Protein AF-A0A2D6WAI6-F1 (afdb_monomer_lite)

Sequence (44 aa):
TEELVAEISANKHLVAVRFRKLDEKLKLKTIEENVDFKLSLCNF

Foldseek 3Di:
DWDKDWDWDDDDPDIDTFIFTQDPVRDTDGDPDDDDDDDDDDDD

pLDDT: mean 88.78, std 8.49, range [56.31, 95.62]

Secondary structure (DSSP, 8-state):
-PPEEEEEEEETTEEEEEEEEEPTTS-EEE--S-------PPP-

Structure (mmCIF, N/CA/C/O backbone):
data_AF-A0A2D6WAI6-F1
#
_entry.id   AF-A0A2D6WAI6-F1
#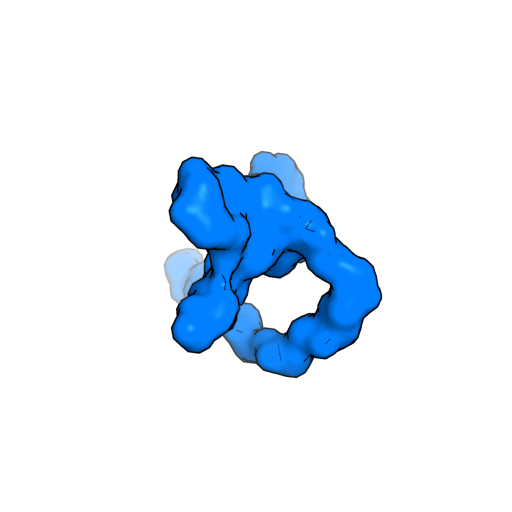
loop_
_atom_site.group_PDB
_atom_site.id
_atom_site.type_symbol
_atom_site.label_atom_id
_atom_site.label_alt_id
_atom_site.label_comp_id
_atom_site.label_asym_id
_atom_site.label_entity_id
_atom_site.label_seq_id
_atom_site.pdbx_PDB_ins_code
_atom_site.Cartn_x
_atom_site.Cartn_y
_atom_site.Cartn_z
_atom_site.occupancy
_atom_site.B_iso_or_equiv
_atom_site.auth_seq_id
_atom_site.auth_comp_id
_atom_site.auth_asym_id
_atom_site.auth_atom_id
_atom_site.pdbx_PDB_model_num
ATOM 1 N N . THR A 1 1 ? -14.566 9.809 8.222 1.00 56.31 1 THR A N 1
ATOM 2 C CA . THR A 1 1 ? -14.250 8.975 7.046 1.00 56.31 1 THR A CA 1
ATOM 3 C C . THR A 1 1 ? -12.809 8.566 7.209 1.00 56.31 1 THR A C 1
ATOM 5 O O . THR A 1 1 ? -11.986 9.455 7.361 1.00 56.31 1 THR A O 1
ATOM 8 N N . GLU A 1 2 ? -12.506 7.276 7.326 1.00 68.56 2 GLU A N 1
ATOM 9 C CA . GLU A 1 2 ? -11.109 6.835 7.445 1.00 68.56 2 GLU A CA 1
ATOM 10 C C . GLU A 1 2 ? -10.405 7.079 6.107 1.00 68.56 2 GLU A C 1
ATOM 12 O O . GLU A 1 2 ? -10.849 6.578 5.074 1.00 68.56 2 GLU A O 1
ATOM 17 N N . GLU A 1 3 ? -9.349 7.889 6.108 1.00 84.25 3 GLU A N 1
ATOM 18 C CA . GLU A 1 3 ? -8.592 8.192 4.894 1.00 84.25 3 GLU A CA 1
ATOM 19 C C . GLU A 1 3 ? -7.538 7.108 4.641 1.00 84.25 3 GLU A C 1
ATOM 21 O O . GLU A 1 3 ? -6.770 6.735 5.537 1.00 84.25 3 GLU A O 1
ATOM 26 N N . LEU A 1 4 ? -7.512 6.595 3.408 1.00 90.19 4 LEU A N 1
ATOM 27 C CA . LEU A 1 4 ? -6.541 5.611 2.944 1.00 90.19 4 LEU A CA 1
ATOM 28 C C . LEU A 1 4 ? -5.363 6.324 2.275 1.00 90.19 4 LEU A C 1
ATOM 30 O O . LEU A 1 4 ? -5.548 7.123 1.359 1.00 90.19 4 LEU A O 1
ATOM 34 N N . VAL A 1 5 ? -4.149 5.993 2.700 1.00 91.56 5 VAL A N 1
ATOM 35 C CA . VAL A 1 5 ? -2.908 6.596 2.207 1.00 91.56 5 VAL A CA 1
ATOM 36 C C . VAL A 1 5 ? -2.005 5.512 1.624 1.00 91.56 5 VAL A C 1
ATOM 38 O O . VAL A 1 5 ? -1.883 4.422 2.186 1.00 91.56 5 VAL A O 1
ATOM 41 N N . ALA A 1 6 ? -1.346 5.818 0.506 1.00 92.50 6 ALA A N 1
ATOM 42 C CA . ALA A 1 6 ? -0.321 4.969 -0.091 1.00 92.50 6 ALA A CA 1
ATOM 43 C C . ALA A 1 6 ? 1.080 5.428 0.345 1.00 92.50 6 ALA A C 1
ATOM 45 O O . ALA A 1 6 ? 1.519 6.527 0.015 1.00 92.50 6 ALA A O 1
ATOM 46 N N . GLU A 1 7 ? 1.801 4.572 1.063 1.00 92.69 7 GLU A N 1
ATOM 47 C CA . GLU A 1 7 ? 3.220 4.740 1.367 1.00 92.69 7 GLU A CA 1
ATOM 48 C C . GLU A 1 7 ? 4.050 4.030 0.289 1.00 92.69 7 GLU A C 1
ATOM 50 O O . GLU A 1 7 ? 3.931 2.818 0.096 1.00 92.69 7 GLU A O 1
ATOM 55 N N . ILE A 1 8 ? 4.897 4.780 -0.420 1.00 93.31 8 ILE A N 1
ATOM 56 C CA . ILE A 1 8 ? 5.698 4.268 -1.539 1.00 93.31 8 ILE A CA 1
ATOM 57 C C . ILE A 1 8 ? 7.172 4.247 -1.136 1.00 93.31 8 ILE A C 1
ATOM 59 O O . ILE A 1 8 ? 7.721 5.240 -0.666 1.00 93.31 8 ILE A O 1
ATOM 63 N N . SER A 1 9 ? 7.827 3.108 -1.345 1.00 94.94 9 SER A N 1
ATOM 64 C CA . SER A 1 9 ? 9.276 2.949 -1.187 1.00 94.94 9 SER A CA 1
ATOM 65 C C . SER A 1 9 ? 9.864 2.265 -2.415 1.00 94.94 9 SER A C 1
ATOM 67 O O . SER A 1 9 ? 9.169 1.508 -3.091 1.00 94.94 9 SER A O 1
ATOM 69 N N . ALA A 1 10 ? 11.134 2.530 -2.716 1.00 94.56 10 ALA A N 1
ATOM 70 C CA . ALA A 1 10 ? 11.787 1.998 -3.906 1.00 94.56 10 ALA A CA 1
ATOM 71 C C . ALA A 1 10 ? 13.225 1.546 -3.624 1.00 94.56 10 ALA A C 1
ATOM 73 O O . ALA A 1 10 ? 13.920 2.121 -2.787 1.00 94.56 10 ALA A O 1
ATOM 74 N N . ASN A 1 11 ? 13.671 0.524 -4.353 1.00 95.62 11 ASN A N 1
ATOM 75 C CA . ASN A 1 11 ? 15.055 0.063 -4.390 1.00 95.62 11 ASN A CA 1
ATOM 76 C C . ASN A 1 11 ? 15.405 -0.383 -5.817 1.00 95.62 11 ASN A C 1
ATOM 78 O O . ASN A 1 11 ? 14.938 -1.426 -6.278 1.00 95.62 11 ASN A O 1
ATOM 82 N N . LYS A 1 12 ? 16.231 0.411 -6.512 1.00 93.38 12 LYS A N 1
ATOM 83 C CA . LYS A 1 12 ? 16.568 0.235 -7.936 1.00 93.38 12 LYS A CA 1
ATOM 84 C C . LYS A 1 12 ? 15.302 0.091 -8.792 1.00 93.38 12 LYS A C 1
ATOM 86 O O . LYS A 1 12 ? 14.618 1.077 -9.027 1.00 93.38 12 LYS A O 1
ATOM 91 N N . HIS A 1 13 ? 14.990 -1.127 -9.228 1.00 90.25 13 HIS A N 1
ATOM 92 C CA . HIS A 1 13 ? 13.852 -1.445 -10.095 1.00 90.25 13 HIS A CA 1
ATOM 93 C C . HIS A 1 13 ? 12.634 -1.980 -9.329 1.00 90.25 13 HIS A C 1
ATOM 95 O O . HIS A 1 13 ? 11.611 -2.274 -9.938 1.00 90.25 13 HIS A O 1
ATOM 101 N N . LEU A 1 14 ? 12.737 -2.135 -8.007 1.00 93.75 14 LEU A N 1
ATOM 102 C CA . LEU A 1 14 ? 11.657 -2.628 -7.162 1.00 93.75 14 LEU A CA 1
ATOM 103 C C . LEU A 1 14 ? 10.921 -1.455 -6.514 1.00 93.75 14 LEU A C 1
ATOM 105 O O . LEU A 1 14 ? 11.542 -0.636 -5.835 1.00 93.75 14 LEU A O 1
ATOM 109 N N . VAL A 1 15 ? 9.598 -1.418 -6.670 1.00 93.19 15 VAL A N 1
ATOM 110 C CA . VAL A 1 15 ? 8.708 -0.491 -5.960 1.00 93.19 15 VAL A CA 1
ATOM 111 C C . VAL A 1 15 ? 7.834 -1.294 -5.006 1.00 93.19 15 VAL A C 1
ATOM 113 O O . VAL A 1 15 ? 7.200 -2.267 -5.404 1.00 93.19 15 VAL A O 1
ATOM 116 N N . ALA A 1 16 ? 7.798 -0.877 -3.745 1.00 94.50 16 ALA A N 1
ATOM 117 C CA . ALA A 1 16 ? 6.920 -1.426 -2.725 1.00 94.50 16 ALA A CA 1
ATOM 118 C C . ALA A 1 16 ? 5.887 -0.366 -2.332 1.00 94.50 16 ALA A C 1
ATOM 120 O O . ALA A 1 16 ? 6.246 0.692 -1.807 1.00 94.50 16 ALA A O 1
ATOM 121 N N . VAL A 1 17 ? 4.615 -0.678 -2.580 1.00 93.75 17 VAL A N 1
ATOM 122 C CA . VAL A 1 17 ? 3.459 0.141 -2.202 1.00 93.75 17 VAL A CA 1
ATOM 123 C C . VAL A 1 17 ? 2.800 -0.496 -0.985 1.00 93.75 17 VAL A C 1
ATOM 125 O O . VAL A 1 17 ? 2.456 -1.676 -1.010 1.00 93.75 17 VAL A O 1
ATOM 128 N N . ARG A 1 18 ? 2.642 0.274 0.091 1.00 94.00 18 ARG A N 1
ATOM 129 C CA . ARG A 1 18 ? 1.960 -0.147 1.319 1.00 94.00 18 ARG A CA 1
ATOM 130 C C . ARG A 1 18 ? 0.792 0.788 1.585 1.00 94.00 18 ARG A C 1
ATOM 132 O O . ARG A 1 18 ? 0.996 1.986 1.755 1.00 94.00 18 ARG A O 1
ATOM 139 N N . PHE A 1 19 ? -0.417 0.248 1.657 1.00 94.00 19 PHE A N 1
ATOM 140 C CA . PHE A 1 19 ? -1.588 1.024 2.050 1.00 94.00 19 PHE A CA 1
ATOM 141 C C . PHE A 1 19 ? -1.701 1.086 3.573 1.00 94.00 19 PHE A C 1
ATOM 143 O O . PHE A 1 19 ? -1.429 0.106 4.270 1.00 94.00 19 PHE A O 1
ATOM 150 N N . ARG A 1 20 ? -2.068 2.256 4.096 1.00 93.38 20 ARG A N 1
ATOM 151 C CA . ARG A 1 20 ? -2.296 2.498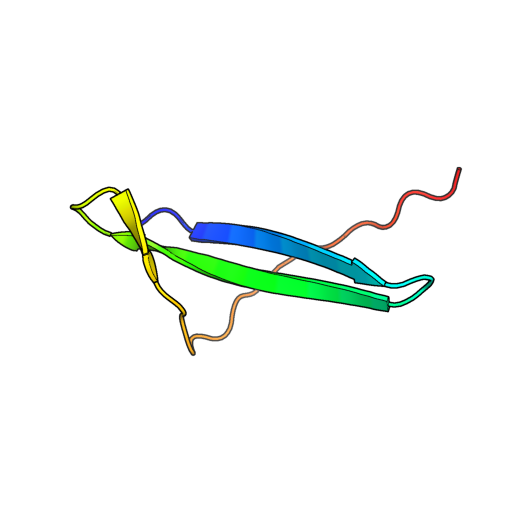 5.523 1.00 93.38 20 ARG A CA 1
ATOM 152 C C . ARG A 1 20 ? -3.528 3.365 5.722 1.00 93.38 20 ARG A C 1
ATOM 154 O O . ARG A 1 20 ? -3.846 4.188 4.867 1.00 93.38 20 ARG A O 1
ATOM 161 N N . LYS A 1 21 ? -4.192 3.203 6.863 1.00 93.12 21 LYS A N 1
ATOM 162 C CA . LYS A 1 21 ? -5.297 4.072 7.289 1.00 93.12 21 LYS A CA 1
ATOM 163 C C . LYS A 1 21 ? -4.804 5.096 8.299 1.00 93.12 21 LYS A C 1
ATOM 165 O O . LYS A 1 21 ? -3.960 4.779 9.143 1.00 93.12 21 LYS A O 1
ATOM 170 N N . LEU A 1 22 ? -5.332 6.309 8.205 1.00 90.19 22 LEU A N 1
ATOM 171 C CA . LEU A 1 22 ? -5.107 7.353 9.194 1.00 90.19 22 LEU A CA 1
ATOM 172 C C . LEU A 1 22 ? -6.077 7.162 10.366 1.00 90.19 22 LEU A C 1
ATOM 174 O O . LEU A 1 22 ? -7.290 7.125 10.163 1.00 90.19 22 LEU A O 1
ATOM 178 N N . ASP A 1 23 ? -5.550 7.014 11.582 1.00 85.25 23 ASP A N 1
ATOM 179 C CA . ASP A 1 23 ? -6.376 6.936 12.788 1.00 85.25 23 ASP A CA 1
ATOM 180 C C . ASP A 1 23 ? -6.760 8.327 13.331 1.00 85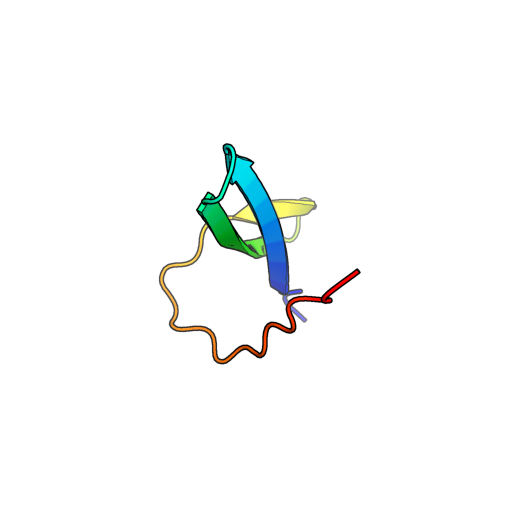.25 23 ASP A C 1
ATOM 182 O O . AS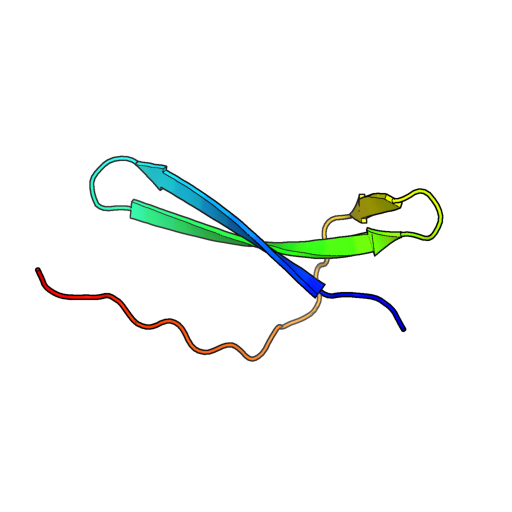P A 1 23 ? -6.247 9.359 12.898 1.00 85.25 23 ASP A O 1
ATOM 186 N N . GLU A 1 24 ? -7.651 8.364 14.326 1.00 84.56 24 GLU A N 1
ATOM 187 C CA . GLU A 1 24 ? -8.118 9.601 14.981 1.00 84.56 24 GLU A CA 1
ATOM 188 C C . GLU A 1 24 ? -6.996 10.415 15.650 1.00 84.56 24 GLU A C 1
ATOM 190 O O . GLU A 1 24 ? -7.166 11.592 15.960 1.00 84.56 24 GLU A O 1
ATOM 195 N N . LYS A 1 25 ? -5.834 9.796 15.882 1.00 86.62 25 LYS A N 1
ATOM 196 C CA . LYS A 1 25 ? -4.638 10.427 16.450 1.00 86.62 25 LYS A CA 1
ATOM 197 C C . LYS A 1 25 ? -3.634 10.817 15.363 1.00 86.62 25 LYS A C 1
ATOM 199 O O . LYS A 1 25 ? -2.477 11.089 15.688 1.00 86.62 25 LYS A O 1
ATOM 204 N N . LEU A 1 26 ? -4.067 10.836 14.099 1.00 81.81 26 LEU A N 1
ATOM 205 C CA . LEU A 1 26 ? -3.257 11.115 12.913 1.00 81.81 26 LEU A CA 1
ATOM 206 C C . LEU A 1 26 ? -2.053 10.172 12.771 1.00 81.81 26 LEU A C 1
ATOM 208 O O . LEU A 1 26 ? -1.026 10.533 12.195 1.00 81.81 26 LEU A O 1
ATOM 212 N N . LYS A 1 27 ? -2.155 8.950 13.301 1.00 87.50 27 LYS A N 1
ATOM 213 C CA . LYS A 1 27 ? -1.140 7.909 13.143 1.00 87.50 27 LYS A CA 1
ATOM 214 C C . LYS A 1 27 ? -1.542 6.957 12.030 1.00 87.50 27 LYS A C 1
ATOM 216 O O . LYS A 1 27 ? -2.690 6.532 11.922 1.00 87.50 27 LYS A O 1
ATOM 221 N N . LEU A 1 28 ? -0.557 6.588 11.219 1.00 89.19 28 LEU A N 1
ATOM 222 C CA . LEU A 1 28 ? -0.733 5.611 10.154 1.00 89.19 28 LEU A CA 1
ATOM 223 C C . LEU A 1 28 ? -0.730 4.199 10.740 1.00 89.19 28 LEU A C 1
ATOM 225 O O . LEU A 1 28 ? 0.254 3.782 11.356 1.00 89.19 28 LEU A O 1
ATOM 229 N N . LYS A 1 29 ? -1.805 3.449 10.506 1.00 90.62 29 LYS A N 1
ATOM 230 C CA . LYS A 1 29 ? -1.909 2.033 10.862 1.00 90.62 2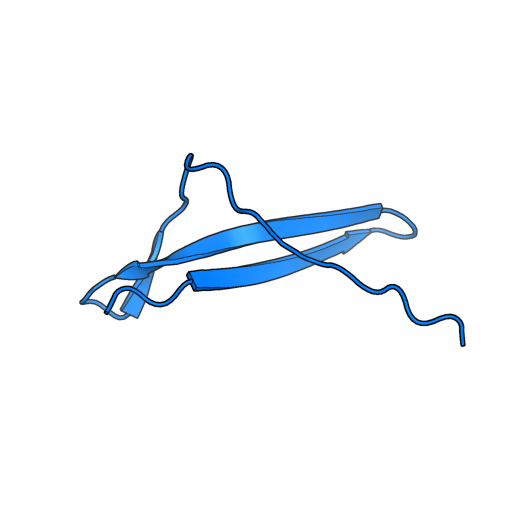9 LYS A CA 1
ATOM 231 C C . LYS A 1 29 ? -1.833 1.150 9.627 1.00 90.62 29 LYS A C 1
ATOM 233 O O . LYS A 1 29 ? -2.399 1.470 8.582 1.00 90.62 29 LYS A O 1
ATOM 238 N N . THR A 1 30 ? -1.129 0.031 9.766 1.00 89.06 30 THR A N 1
ATOM 239 C CA . THR A 1 30 ? -1.117 -1.038 8.764 1.00 89.06 30 THR A CA 1
ATOM 240 C C . THR A 1 30 ? -2.507 -1.647 8.651 1.00 89.06 30 THR A C 1
ATOM 242 O O . THR A 1 30 ? -3.198 -1.797 9.659 1.00 89.06 30 THR A O 1
ATOM 245 N N . ILE A 1 31 ? -2.892 -1.999 7.430 1.00 91.75 31 ILE A N 1
ATOM 246 C CA . ILE A 1 31 ? -4.130 -2.716 7.142 1.00 91.75 31 ILE A CA 1
ATOM 247 C C . ILE A 1 31 ? -3.814 -4.053 6.478 1.00 91.75 31 ILE A C 1
ATOM 249 O O . ILE A 1 31 ? -2.821 -4.172 5.763 1.00 91.75 31 ILE A O 1
ATOM 253 N N . GLU A 1 32 ? -4.674 -5.038 6.716 1.00 89.81 32 GLU A N 1
ATOM 254 C CA . GLU A 1 32 ? -4.626 -6.362 6.074 1.00 89.81 32 GLU A CA 1
ATOM 255 C C . GLU A 1 32 ? -5.755 -6.540 5.043 1.00 89.81 32 GLU A C 1
ATOM 257 O O . GLU A 1 32 ? -5.902 -7.593 4.431 1.00 89.81 32 GLU A O 1
ATOM 262 N N . GLU A 1 33 ? -6.566 -5.499 4.849 1.00 90.44 33 GLU A N 1
ATOM 263 C CA . GLU A 1 33 ? -7.664 -5.473 3.888 1.00 90.44 33 GLU A CA 1
ATOM 264 C C . GLU A 1 33 ? -7.127 -5.481 2.447 1.00 90.44 33 GLU A C 1
ATOM 266 O O . GLU A 1 33 ? -6.139 -4.811 2.133 1.00 90.44 33 GLU A O 1
ATOM 271 N N . ASN A 1 34 ? -7.812 -6.197 1.550 1.00 91.69 34 ASN A N 1
ATOM 272 C CA . ASN A 1 34 ? -7.543 -6.094 0.119 1.00 91.69 34 ASN A CA 1
ATOM 273 C C . ASN A 1 34 ? -7.970 -4.711 -0.381 1.00 91.69 34 ASN A C 1
ATOM 275 O O . ASN A 1 34 ? -9.107 -4.290 -0.171 1.00 91.69 34 ASN A O 1
ATOM 279 N N . VAL A 1 35 ? -7.057 -4.023 -1.063 1.00 92.06 35 VAL A N 1
ATOM 280 C CA . VAL A 1 35 ? -7.300 -2.700 -1.641 1.00 92.06 35 VAL A CA 1
ATOM 281 C C . VAL A 1 35 ? -7.343 -2.834 -3.155 1.00 92.06 35 VAL A C 1
ATOM 283 O O . VAL A 1 35 ? -6.349 -3.218 -3.767 1.00 92.06 35 VAL A O 1
ATOM 286 N N . ASP A 1 36 ? -8.466 -2.464 -3.762 1.00 94.06 36 ASP A N 1
ATOM 287 C CA . ASP A 1 36 ? -8.550 -2.288 -5.209 1.00 94.06 36 ASP A CA 1
ATOM 288 C C . ASP A 1 36 ? -7.897 -0.953 -5.589 1.00 94.06 36 ASP A C 1
ATOM 290 O O . ASP A 1 36 ? -8.370 0.120 -5.209 1.00 94.06 36 ASP A O 1
ATOM 294 N N . PHE A 1 37 ? -6.794 -0.999 -6.340 1.00 92.62 37 PHE A N 1
ATOM 295 C CA . PHE A 1 37 ? -6.057 0.200 -6.744 1.00 92.62 37 PHE A CA 1
ATOM 296 C C . PHE A 1 37 ? -5.630 0.163 -8.213 1.00 92.62 37 PHE A C 1
ATOM 298 O O . PHE A 1 37 ? -5.569 -0.886 -8.853 1.00 92.62 37 PHE A O 1
ATOM 305 N N . LYS A 1 38 ? -5.308 1.344 -8.748 1.00 94.62 38 LYS A N 1
ATOM 306 C CA . LYS A 1 38 ? -4.692 1.520 -10.068 1.00 94.62 38 LYS A CA 1
ATOM 307 C C . LYS A 1 38 ? -3.348 2.214 -9.894 1.00 94.62 38 LYS A C 1
ATOM 309 O O . LYS A 1 38 ? -3.271 3.232 -9.211 1.00 94.62 38 LYS A O 1
ATOM 314 N N . LEU A 1 39 ? -2.308 1.674 -10.522 1.00 92.25 39 LEU A N 1
ATOM 315 C CA . LEU A 1 39 ? -0.965 2.249 -10.540 1.00 92.25 39 LEU A CA 1
ATOM 316 C C . LEU A 1 39 ? -0.538 2.472 -11.990 1.00 92.25 39 LEU A C 1
ATOM 318 O O . LEU A 1 39 ? -0.5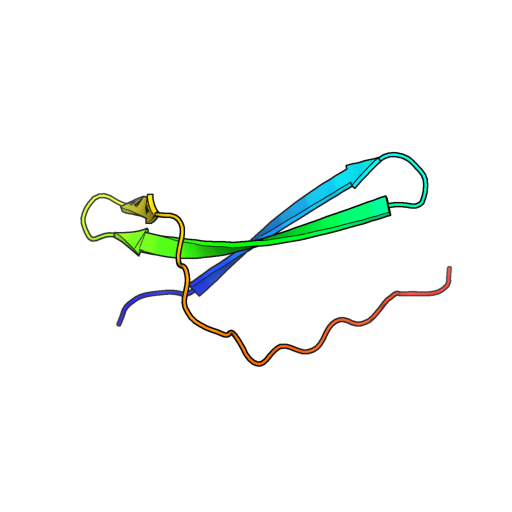57 1.538 -12.789 1.00 92.25 39 LEU A O 1
ATOM 322 N N . SER A 1 40 ? -0.123 3.695 -12.305 1.00 92.56 40 SER A N 1
ATOM 323 C CA . SER A 1 40 ? 0.459 4.041 -13.602 1.00 92.56 40 SER A CA 1
ATOM 324 C C . SER A 1 40 ? 1.957 4.266 -13.434 1.00 92.56 40 SER A C 1
ATOM 326 O O . SER A 1 40 ? 2.372 5.041 -12.574 1.00 92.56 40 SER A O 1
ATOM 328 N N . LEU A 1 41 ? 2.765 3.604 -14.262 1.00 90.00 41 LEU A N 1
ATOM 329 C CA . LEU A 1 41 ? 4.201 3.858 -14.356 1.00 90.00 41 LEU A CA 1
ATOM 330 C C . LEU A 1 41 ? 4.446 4.790 -15.543 1.00 90.00 41 LEU A C 1
ATOM 332 O O . LEU A 1 41 ? 4.130 4.443 -16.680 1.00 90.00 41 LEU A O 1
ATOM 336 N N . CYS A 1 42 ? 4.973 5.984 -15.279 1.00 86.88 42 CYS A N 1
ATOM 337 C CA . CYS A 1 42 ? 5.329 6.925 -16.335 1.00 86.88 42 CYS A CA 1
ATOM 338 C C . CYS A 1 42 ? 6.627 6.463 -17.012 1.00 86.88 42 CYS A C 1
ATOM 340 O O . CYS A 1 42 ? 7.650 6.338 -16.340 1.00 86.88 42 CYS A O 1
ATOM 342 N N . ASN A 1 43 ? 6.595 6.239 -18.328 1.00 76.19 43 ASN A N 1
ATOM 343 C CA . ASN A 1 43 ? 7.814 6.128 -19.130 1.00 76.19 43 ASN A CA 1
ATOM 344 C C . ASN A 1 43 ? 8.301 7.546 -19.452 1.00 76.19 43 ASN A C 1
ATOM 346 O O . ASN A 1 43 ? 7.571 8.300 -20.099 1.00 76.19 43 ASN A O 1
ATOM 350 N N . PHE A 1 44 ? 9.495 7.892 -18.969 1.00 58.78 44 PHE A N 1
ATOM 351 C CA . PHE A 1 44 ? 10.218 9.117 -19.317 1.00 58.78 44 PHE A CA 1
ATOM 352 C C . PHE A 1 44 ? 11.272 8.822 -20.381 1.00 58.78 44 PHE A C 1
ATOM 354 O O . PHE A 1 44 ? 11.889 7.734 -20.296 1.00 58.78 44 PHE A O 1
#

Radius of gyration: 12.65 Å; chains: 1; bounding box: 31×18×36 Å